Protein AF-A0A522N806-F1 (afdb_monomer_lite)

pLDDT: mean 83.39, std 16.89, range [49.12, 98.0]

Structure (mmCIF, N/CA/C/O backbone):
data_AF-A0A522N806-F1
#
_entry.id   AF-A0A522N806-F1
#
loop_
_atom_site.group_PDB
_atom_site.id
_atom_site.type_symbol
_atom_site.label_atom_id
_atom_site.label_alt_id
_atom_site.label_comp_id
_atom_site.label_asym_id
_atom_site.label_entity_id
_atom_site.label_seq_id
_atom_site.pdbx_PDB_ins_code
_atom_site.Cartn_x
_atom_site.Cartn_y
_atom_site.Cartn_z
_atom_site.occupancy
_atom_site.B_iso_or_equiv
_atom_site.auth_seq_id
_atom_site.auth_comp_id
_atom_site.auth_asym_id
_atom_site.auth_atom_id
_atom_site.pdbx_PDB_model_num
ATOM 1 N N . MET A 1 1 ? 18.462 2.346 -24.623 1.00 51.41 1 MET A N 1
ATOM 2 C CA . MET A 1 1 ? 17.353 1.594 -24.001 1.00 51.41 1 MET A CA 1
ATOM 3 C C . MET A 1 1 ? 17.757 1.271 -22.575 1.00 51.41 1 MET A C 1
ATOM 5 O O . MET A 1 1 ? 18.650 0.461 -22.389 1.00 51.41 1 MET A O 1
ATOM 9 N N . GLY A 1 2 ? 17.191 1.979 -21.603 1.00 57.12 2 GLY A N 1
ATOM 10 C CA . GLY A 1 2 ? 17.522 1.848 -20.185 1.00 57.12 2 GLY A CA 1
ATOM 11 C C . GLY A 1 2 ? 17.032 3.084 -19.443 1.00 57.12 2 GLY A C 1
ATOM 12 O O . GLY A 1 2 ? 17.819 3.996 -19.211 1.00 57.12 2 GLY A O 1
ATOM 13 N N . GLY A 1 3 ? 15.723 3.151 -19.175 1.00 58.50 3 GLY A N 1
ATOM 14 C CA . GLY A 1 3 ? 15.176 4.134 -18.239 1.00 58.50 3 GLY A CA 1
ATOM 15 C C . GLY A 1 3 ? 15.836 3.906 -16.886 1.00 58.50 3 GLY A C 1
ATOM 16 O O . GLY A 1 3 ? 16.038 2.760 -16.474 1.00 58.50 3 GLY A O 1
ATOM 17 N N . LEU A 1 4 ? 16.303 4.975 -16.254 1.00 67.44 4 LEU A N 1
ATOM 18 C CA . LEU A 1 4 ? 17.183 4.867 -15.095 1.00 67.44 4 LEU A CA 1
ATOM 19 C C . LEU A 1 4 ? 16.424 4.159 -13.956 1.00 67.44 4 LEU A C 1
ATOM 21 O O . LEU A 1 4 ? 15.228 4.407 -13.795 1.00 67.44 4 LEU A O 1
ATOM 25 N N . PRO A 1 5 ? 17.078 3.323 -13.127 1.00 75.00 5 PRO A N 1
ATOM 26 C CA . PRO A 1 5 ? 16.437 2.585 -12.026 1.00 75.00 5 PRO A CA 1
ATOM 27 C C . PRO A 1 5 ? 15.513 3.437 -11.140 1.00 75.00 5 PRO A C 1
ATOM 29 O O . PRO A 1 5 ? 14.536 2.935 -10.586 1.00 75.00 5 PRO A O 1
ATOM 32 N N . ARG A 1 6 ? 15.793 4.743 -11.056 1.00 81.56 6 ARG A N 1
ATOM 33 C CA . ARG A 1 6 ? 14.980 5.745 -10.367 1.00 81.56 6 ARG A CA 1
ATOM 34 C C . ARG A 1 6 ? 13.563 5.872 -10.933 1.00 81.56 6 ARG A C 1
ATOM 36 O O . ARG A 1 6 ? 12.627 5.817 -10.154 1.00 81.56 6 ARG A O 1
ATOM 43 N N . GLU A 1 7 ? 13.387 5.983 -12.248 1.00 85.44 7 GLU A N 1
ATOM 44 C CA . GLU A 1 7 ? 12.061 6.175 -12.864 1.00 85.44 7 GLU A CA 1
ATOM 45 C C . GLU A 1 7 ? 11.166 4.946 -12.659 1.00 85.44 7 GLU A C 1
ATOM 47 O O . GLU A 1 7 ? 9.981 5.068 -12.355 1.00 85.44 7 GLU A O 1
ATOM 52 N N . HIS A 1 8 ? 11.751 3.748 -12.756 1.00 87.88 8 HIS A N 1
ATOM 53 C CA . HIS A 1 8 ? 11.050 2.496 -12.469 1.00 87.88 8 HIS A CA 1
ATOM 54 C C . HIS A 1 8 ? 10.672 2.373 -10.990 1.00 87.88 8 HIS A C 1
ATOM 56 O O . HIS A 1 8 ? 9.564 1.947 -10.671 1.00 87.88 8 HIS A O 1
ATOM 62 N N . THR A 1 9 ? 11.571 2.784 -10.094 1.00 90.50 9 THR A N 1
ATOM 63 C CA . THR A 1 9 ? 11.311 2.781 -8.649 1.00 90.50 9 THR A CA 1
ATOM 64 C C . THR A 1 9 ? 10.231 3.795 -8.280 1.00 90.50 9 THR A C 1
ATOM 66 O O . THR A 1 9 ? 9.331 3.480 -7.510 1.00 90.50 9 THR A O 1
ATOM 69 N N . GLU A 1 10 ? 10.278 4.997 -8.855 1.00 93.69 10 GLU A N 1
ATOM 70 C CA . GLU A 1 10 ? 9.284 6.052 -8.639 1.00 93.69 10 GLU A CA 1
ATOM 71 C C . GLU A 1 10 ? 7.907 5.637 -9.160 1.00 93.69 10 GLU A C 1
ATOM 73 O O . GLU A 1 10 ? 6.908 5.844 -8.471 1.00 93.69 10 GLU A O 1
ATOM 78 N N . ARG A 1 11 ? 7.852 4.993 -10.334 1.00 94.69 11 ARG A N 1
ATOM 79 C CA . ARG A 1 11 ? 6.614 4.418 -10.869 1.00 94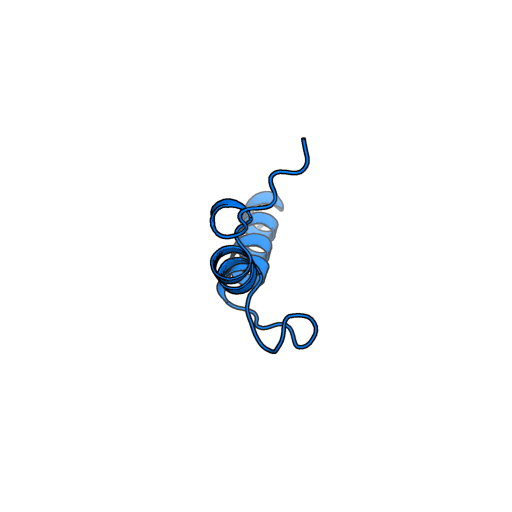.69 11 ARG A CA 1
ATOM 80 C C . ARG A 1 11 ? 6.046 3.363 -9.927 1.00 94.6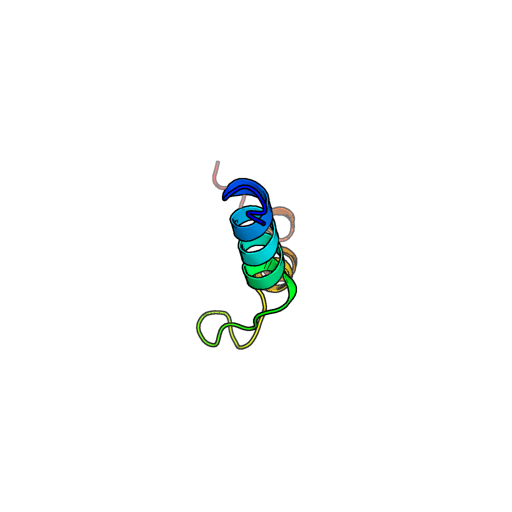9 11 ARG A C 1
ATOM 82 O O . ARG A 1 11 ? 4.895 3.479 -9.526 1.00 94.69 11 ARG A O 1
ATOM 89 N N . TRP A 1 12 ? 6.860 2.386 -9.534 1.00 94.75 12 TRP A N 1
ATOM 90 C CA . TRP A 1 12 ? 6.426 1.334 -8.617 1.00 94.75 12 TRP A CA 1
ATOM 91 C C . TRP A 1 12 ? 5.919 1.908 -7.289 1.00 94.75 12 TRP A C 1
ATOM 93 O O . TRP A 1 12 ? 4.879 1.490 -6.790 1.00 94.75 12 TRP A O 1
ATOM 103 N N . LEU A 1 13 ? 6.614 2.909 -6.742 1.00 96.44 13 LEU A N 1
ATOM 104 C CA . LEU A 1 13 ? 6.216 3.561 -5.499 1.00 96.44 13 LEU A CA 1
ATOM 105 C C . LEU A 1 13 ? 4.883 4.310 -5.644 1.00 96.44 13 LEU A C 1
ATOM 107 O O . LEU A 1 13 ? 4.084 4.320 -4.707 1.00 96.44 13 LEU A O 1
ATOM 111 N N . ALA A 1 14 ? 4.638 4.952 -6.788 1.00 96.69 14 ALA A N 1
ATOM 112 C CA . ALA A 1 14 ? 3.368 5.615 -7.060 1.00 96.69 14 ALA A CA 1
ATOM 113 C C . ALA A 1 14 ? 2.219 4.599 -7.123 1.00 96.69 14 ALA A C 1
ATOM 115 O O . ALA A 1 14 ? 1.219 4.779 -6.427 1.00 96.69 14 ALA A O 1
ATOM 116 N N . ASP A 1 15 ? 2.407 3.517 -7.879 1.00 97.50 15 ASP A N 1
ATOM 117 C CA . ASP A 1 15 ? 1.393 2.481 -8.077 1.00 97.50 15 ASP A CA 1
ATOM 118 C C . ASP A 1 15 ? 1.088 1.755 -6.750 1.00 97.50 15 ASP A C 1
ATOM 120 O O . ASP A 1 15 ? -0.070 1.635 -6.356 1.00 97.50 15 ASP A O 1
ATOM 124 N N . TYR A 1 16 ? 2.121 1.369 -5.990 1.00 97.25 16 TYR A N 1
ATOM 125 C CA . TYR A 1 16 ? 1.973 0.748 -4.667 1.00 97.25 16 TYR A CA 1
ATOM 126 C C . TYR A 1 16 ? 1.158 1.614 -3.704 1.00 97.25 16 TYR A C 1
ATOM 128 O O . TYR A 1 16 ? 0.279 1.118 -3.004 1.00 97.25 16 TYR A O 1
ATOM 136 N N . ASN A 1 17 ? 1.443 2.918 -3.656 1.00 97.56 17 ASN A N 1
ATOM 137 C CA . ASN A 1 17 ? 0.804 3.798 -2.684 1.00 97.56 17 ASN A CA 1
ATOM 138 C C . ASN A 1 17 ? -0.622 4.205 -3.067 1.00 97.56 17 ASN A C 1
ATOM 140 O O . ASN A 1 17 ? -1.385 4.545 -2.163 1.00 97.56 17 ASN A O 1
ATOM 144 N N . ARG A 1 18 ? -0.962 4.247 -4.363 1.00 97.31 18 ARG A N 1
ATOM 145 C CA . ARG A 1 18 ? -2.200 4.890 -4.845 1.00 97.31 18 ARG A CA 1
ATOM 146 C C . ARG A 1 18 ? -3.119 4.012 -5.682 1.00 97.31 18 ARG A C 1
ATOM 148 O O . ARG A 1 18 ? -4.290 4.345 -5.776 1.00 97.31 18 ARG A O 1
ATOM 155 N N . GLU A 1 19 ? -2.614 2.941 -6.281 1.00 97.75 19 GLU A N 1
ATOM 156 C CA . GLU A 1 19 ? -3.375 2.144 -7.253 1.00 97.75 19 GLU A CA 1
ATOM 157 C C . GLU A 1 19 ? -3.622 0.710 -6.765 1.00 97.75 19 GLU A C 1
ATOM 159 O O . GLU A 1 19 ? -4.599 0.081 -7.162 1.00 97.75 19 GLU A O 1
ATOM 164 N N . ILE A 1 20 ? -2.749 0.173 -5.905 1.00 97.62 20 ILE A N 1
ATOM 165 C CA . ILE A 1 20 ? -2.815 -1.225 -5.461 1.00 97.62 20 ILE A CA 1
ATOM 166 C C . ILE A 1 20 ? -3.537 -1.322 -4.104 1.00 97.62 20 ILE A C 1
ATOM 168 O O . ILE A 1 20 ? -3.004 -0.839 -3.097 1.00 97.62 20 ILE A O 1
ATOM 172 N N . PRO A 1 21 ? -4.727 -1.950 -4.032 1.00 96.94 21 PRO A N 1
ATOM 173 C CA . PRO A 1 21 ? -5.395 -2.233 -2.768 1.00 96.94 21 PRO A CA 1
ATOM 174 C C . PRO A 1 21 ? -4.715 -3.392 -2.032 1.00 96.94 21 PRO A C 1
ATOM 176 O O . PRO A 1 21 ? -4.198 -4.331 -2.640 1.00 96.94 21 PRO A O 1
ATOM 179 N N . HIS A 1 22 ? -4.717 -3.322 -0.703 1.00 97.31 22 HIS A N 1
ATOM 180 C CA . HIS A 1 22 ? -4.072 -4.305 0.159 1.00 97.31 22 HIS A CA 1
ATOM 181 C C . HIS A 1 22 ? -5.091 -4.889 1.138 1.00 97.31 22 HIS A C 1
ATOM 183 O O . HIS A 1 22 ? -5.681 -4.162 1.937 1.00 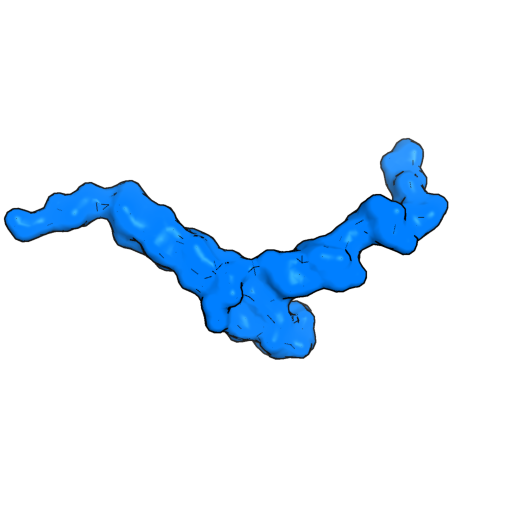97.31 22 HIS A O 1
ATOM 189 N N . GLY A 1 23 ? -5.252 -6.215 1.150 1.00 97.56 23 GLY A N 1
ATOM 190 C CA . GLY A 1 23 ? -6.197 -6.877 2.059 1.00 97.56 23 GLY A CA 1
ATOM 191 C C . GLY A 1 23 ? -5.888 -6.666 3.544 1.00 97.56 23 GLY A C 1
ATOM 192 O O . GLY A 1 23 ? -6.799 -6.574 4.363 1.00 97.56 23 GLY A O 1
ATOM 193 N N . SER A 1 24 ? -4.616 -6.467 3.904 1.00 95.62 24 SER A N 1
ATOM 194 C CA . SER A 1 24 ? -4.213 -6.085 5.267 1.00 95.62 24 SER A CA 1
ATOM 195 C C . SER A 1 24 ? -4.700 -4.695 5.690 1.00 95.62 24 SER A C 1
ATOM 197 O O . SER A 1 24 ? -4.785 -4.426 6.885 1.00 95.62 24 SER A O 1
ATOM 199 N N . LEU A 1 25 ? -5.027 -3.825 4.732 1.00 95.81 25 LEU A N 1
ATOM 200 C CA . LEU A 1 25 ? -5.609 -2.501 4.955 1.00 95.81 25 LEU A CA 1
ATOM 201 C C . LEU A 1 25 ? -7.135 -2.503 4.762 1.00 95.81 25 LEU A C 1
ATOM 203 O O . LEU A 1 25 ? -7.735 -1.435 4.704 1.00 95.81 25 LEU A O 1
ATOM 207 N N . GLY A 1 26 ? -7.765 -3.678 4.644 1.00 95.56 26 GLY A N 1
ATOM 208 C CA . GLY A 1 26 ? -9.197 -3.795 4.365 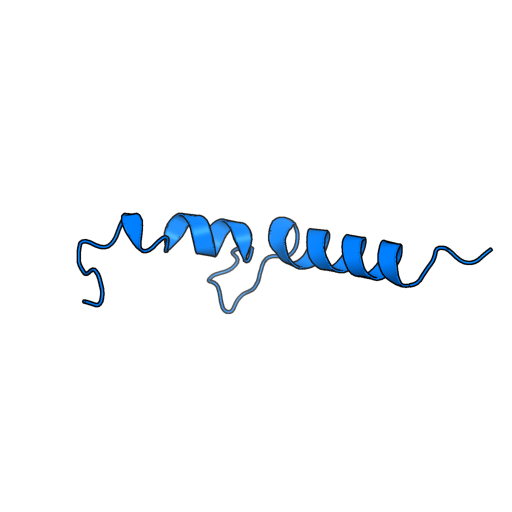1.00 95.56 26 GLY A CA 1
ATOM 209 C C . GLY A 1 26 ? -9.554 -3.477 2.913 1.00 95.56 26 GLY A C 1
ATOM 210 O O . GLY A 1 26 ? -10.550 -2.805 2.671 1.00 95.56 26 GLY A O 1
ATOM 211 N N . GLU A 1 27 ? -8.733 -3.938 1.963 1.00 96.75 27 GLU A N 1
ATOM 212 C CA . GLU A 1 27 ? -8.861 -3.669 0.517 1.00 96.75 27 GLU A CA 1
ATOM 213 C C . GLU A 1 27 ? -8.643 -2.193 0.129 1.0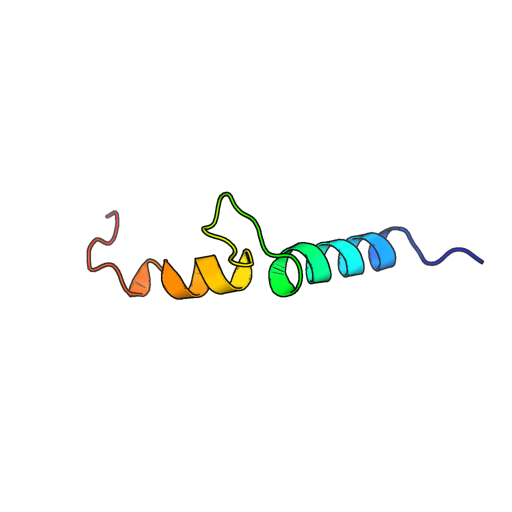0 96.75 27 GLU A C 1
ATOM 215 O O . GLU A 1 27 ? -9.035 -1.762 -0.952 1.00 96.75 27 GLU A O 1
ATOM 220 N N . LEU A 1 28 ? -7.975 -1.419 0.988 1.00 97.12 28 LEU A N 1
ATOM 221 C CA . LEU A 1 28 ? -7.590 -0.031 0.720 1.00 97.12 28 LEU A CA 1
ATOM 222 C C . LEU A 1 28 ? -6.168 0.073 0.174 1.00 97.12 28 LEU A C 1
ATOM 224 O O . LEU A 1 28 ? -5.295 -0.752 0.467 1.00 97.12 28 LEU A O 1
ATOM 228 N N . THR A 1 29 ? -5.902 1.145 -0.564 1.00 98.00 29 THR A N 1
ATOM 229 C CA . THR A 1 29 ? -4.535 1.577 -0.867 1.00 98.00 29 THR A CA 1
ATOM 230 C C . THR A 1 29 ? -3.888 2.226 0.368 1.00 98.00 29 THR A C 1
ATOM 232 O O . THR A 1 29 ? -4.587 2.743 1.250 1.00 98.00 29 THR A O 1
ATOM 235 N N . PRO A 1 30 ? -2.545 2.274 0.454 1.00 97.38 30 PRO A N 1
ATOM 236 C CA . PRO A 1 30 ? -1.856 2.976 1.536 1.00 97.38 30 PRO A CA 1
ATOM 237 C C . PRO A 1 30 ? -2.256 4.454 1.666 1.00 97.38 30 PRO A C 1
ATOM 239 O O . PRO A 1 30 ? -2.366 4.967 2.782 1.00 97.38 30 PRO A O 1
ATOM 242 N N . ALA A 1 31 ? -2.496 5.148 0.547 1.00 96.12 31 ALA A N 1
ATOM 243 C CA . ALA A 1 31 ? -2.944 6.538 0.556 1.00 96.12 31 ALA A CA 1
ATOM 244 C C . ALA A 1 31 ? -4.353 6.695 1.150 1.00 96.12 31 ALA A C 1
ATOM 246 O O . ALA A 1 31 ? -4.568 7.580 1.979 1.00 96.12 31 ALA A O 1
ATOM 247 N N . GLU A 1 32 ? -5.296 5.828 0.777 1.00 95.69 32 GLU A N 1
ATOM 248 C CA . GLU A 1 32 ? -6.659 5.847 1.321 1.00 95.69 32 GLU A CA 1
ATOM 249 C C . GLU A 1 32 ? -6.677 5.496 2.807 1.00 95.69 32 GLU A C 1
ATOM 251 O O . GLU A 1 32 ? -7.311 6.196 3.598 1.00 95.69 32 GLU A O 1
ATOM 256 N N . PHE A 1 33 ? -5.929 4.464 3.207 1.00 94.94 33 PHE A N 1
ATOM 257 C CA . PHE A 1 33 ? -5.808 4.079 4.609 1.00 94.94 33 PHE A CA 1
ATOM 258 C C . PHE A 1 33 ? -5.277 5.236 5.46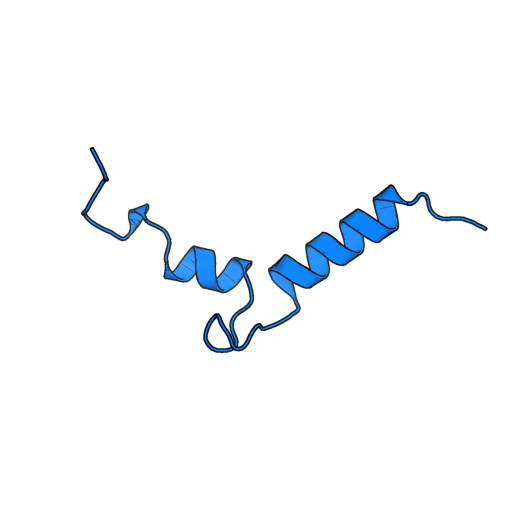1 1.00 94.94 33 PHE A C 1
ATOM 260 O O . PHE A 1 33 ? -5.808 5.500 6.540 1.00 94.94 33 PHE A O 1
ATOM 267 N N . ARG A 1 34 ? -4.268 5.966 4.967 1.00 91.56 34 ARG A N 1
ATOM 268 C CA . ARG A 1 34 ? -3.718 7.140 5.655 1.00 91.56 34 ARG A CA 1
ATOM 269 C C . ARG A 1 34 ? -4.761 8.234 5.864 1.00 91.56 34 ARG A C 1
ATOM 271 O O . ARG A 1 34 ? -4.795 8.802 6.944 1.00 91.56 34 ARG A O 1
ATOM 278 N N . ILE A 1 35 ? -5.584 8.530 4.858 1.00 90.25 35 ILE A N 1
ATOM 279 C CA . ILE A 1 35 ? -6.641 9.549 4.967 1.00 90.25 35 ILE A CA 1
ATOM 280 C C . ILE A 1 35 ? -7.684 9.126 6.007 1.00 90.25 35 ILE A C 1
ATOM 282 O O . ILE A 1 35 ? -8.112 9.943 6.816 1.00 90.25 35 ILE A O 1
ATOM 286 N N . GLN A 1 36 ? -8.072 7.849 6.012 1.00 89.56 36 GLN A N 1
ATOM 287 C CA . GLN A 1 36 ? -9.078 7.326 6.942 1.00 89.56 36 GLN A CA 1
ATOM 288 C C . GLN A 1 36 ? -8.579 7.229 8.388 1.00 89.56 36 GLN A C 1
ATOM 290 O O . GLN A 1 36 ? -9.369 7.354 9.319 1.00 89.56 36 GLN A O 1
ATOM 295 N N . ASN A 1 37 ? -7.278 7.009 8.577 1.00 85.19 37 ASN A N 1
ATOM 296 C CA . ASN A 1 37 ? -6.647 6.829 9.886 1.00 85.19 37 ASN A CA 1
ATOM 297 C C . ASN A 1 37 ? -5.763 8.022 10.267 1.00 85.19 37 ASN A C 1
ATOM 299 O O . ASN A 1 37 ? -4.850 7.872 11.083 1.00 85.19 37 ASN A O 1
ATOM 303 N N . ASP A 1 38 ? -5.990 9.192 9.662 1.00 75.88 38 ASP A N 1
ATOM 304 C CA . ASP A 1 38 ? -5.157 10.354 9.929 1.00 75.88 38 ASP A CA 1
ATOM 305 C C . ASP A 1 38 ? -5.279 10.738 11.416 1.00 75.88 38 ASP A C 1
ATOM 307 O O . ASP A 1 38 ? -6.393 10.975 11.908 1.00 75.88 38 ASP A O 1
ATOM 311 N N . PRO A 1 39 ? -4.158 10.791 12.160 1.00 64.69 39 PRO A N 1
ATOM 312 C CA . PRO A 1 39 ? -4.174 11.032 13.595 1.00 64.69 39 PRO A CA 1
ATOM 313 C C . PRO A 1 39 ? -4.675 12.432 13.963 1.00 64.69 39 PRO A C 1
ATOM 315 O O . PRO A 1 39 ? -5.019 12.638 15.120 1.00 64.69 39 PRO A O 1
ATOM 318 N N . THR A 1 40 ? -4.797 13.376 13.019 1.00 60.19 40 THR A N 1
ATOM 319 C CA . THR A 1 40 ? -5.472 14.662 13.279 1.00 60.19 40 THR A CA 1
ATOM 320 C C . THR A 1 40 ? -6.974 14.510 13.534 1.00 60.19 40 THR A C 1
ATOM 322 O O . THR A 1 40 ? -7.580 15.374 14.164 1.00 60.19 40 THR A O 1
ATOM 325 N N . THR A 1 41 ? -7.568 13.388 13.122 1.00 53.81 41 THR A N 1
ATOM 326 C CA . THR A 1 41 ? -8.955 13.003 13.439 1.00 53.81 41 THR A CA 1
ATOM 327 C C . THR A 1 41 ? -9.073 12.286 14.787 1.00 53.81 41 THR A C 1
ATOM 329 O O . THR A 1 41 ? -10.178 12.065 15.283 1.00 53.81 41 THR A O 1
ATOM 332 N N . SER A 1 42 ? -7.946 11.920 15.400 1.00 53.72 42 SER A N 1
ATOM 333 C CA . SER A 1 42 ? -7.903 11.263 16.699 1.00 53.72 42 SER A CA 1
ATOM 334 C C . SER A 1 42 ? -7.588 12.309 17.771 1.00 53.72 42 SER A C 1
ATOM 336 O O . SER A 1 42 ? -6.483 12.834 17.835 1.00 53.72 42 SER A O 1
ATOM 338 N N . ASN A 1 43 ? -8.546 12.603 18.658 1.00 57.09 43 ASN A N 1
ATOM 339 C CA . ASN A 1 43 ? -8.387 13.521 19.808 1.00 57.09 43 ASN A CA 1
ATOM 340 C C . ASN A 1 43 ? -7.331 13.068 20.845 1.00 57.09 43 ASN A C 1
ATOM 342 O O . ASN A 1 43 ? -7.232 13.633 21.932 1.00 57.09 43 ASN A O 1
ATOM 346 N N . LEU A 1 44 ? -6.554 12.035 20.535 1.00 60.84 44 LEU A N 1
ATOM 347 C CA . LEU A 1 44 ? -5.482 11.503 21.356 1.00 60.84 44 LEU A CA 1
ATOM 348 C C . LEU A 1 44 ? -4.159 11.822 20.662 1.00 60.84 44 LEU A C 1
ATOM 350 O O . LEU A 1 44 ? -3.526 10.961 20.050 1.00 60.84 44 LEU A O 1
ATOM 354 N N . ALA A 1 45 ? -3.754 13.088 20.749 1.00 55.19 45 ALA A N 1
ATOM 355 C CA . ALA A 1 45 ? -2.355 13.432 20.570 1.00 55.19 45 ALA A CA 1
ATOM 356 C C . ALA A 1 45 ? -1.548 12.585 21.567 1.00 55.19 45 ALA A C 1
ATOM 358 O O . ALA A 1 45 ? -1.778 12.661 22.775 1.00 55.19 45 ALA A O 1
ATOM 359 N N . TRP A 1 46 ? -0.638 11.752 21.064 1.00 61.22 46 TRP A N 1
ATOM 360 C CA . TRP A 1 46 ? 0.395 11.140 21.893 1.00 61.22 46 TRP A CA 1
ATOM 361 C C . TRP A 1 46 ? 1.334 12.271 22.332 1.00 61.22 46 TRP A C 1
ATOM 363 O O . TRP A 1 46 ? 2.244 12.632 21.587 1.00 61.22 46 TRP A O 1
ATOM 373 N N . LEU A 1 47 ? 1.010 12.900 23.470 1.00 49.12 47 LEU A N 1
ATOM 374 C CA . LEU A 1 47 ? 1.883 13.842 24.177 1.00 49.12 47 LEU A CA 1
ATOM 375 C C . LEU A 1 47 ? 3.199 13.167 24.572 1.00 49.12 47 LEU A C 1
ATOM 377 O O . LEU A 1 47 ? 3.147 11.995 25.013 1.00 49.12 47 LEU A O 1
#

Radius of gyration: 15.24 Å; chains: 1; bounding box: 27×22×48 Å

Secondary structure (DSSP, 8-state):
----HHHHHHHHHHHHHHT--BGGGTSB-HHHHHHHT-GGGSS----

Sequence (47 aa):
MGGLPREHTERWLADYNREIPHGSLGELTPAEFRIQNDPTTSNLAWL

Foldseek 3Di:
DQDDPVVVVVVVVCCQQQPAFDVVLVRHHVVVSCVVVPCVVPPDDPD